Protein AF-A0A5S6QNX2-F1 (afdb_monomer_lite)

Sequence (71 aa):
MASKLGVNGGLLDKIYRTVVQKNSTFIMAGLVGAFVLERTVDVVCDAVFDKVNEGKQFKDIVKKLEAKNEA

Organism: Trichuris muris (NCBI:txid70415)

pLDDT: mean 86.81, std 14.73, range [45.41, 98.0]

InterPro domains:
  IPR008027 Cytochrome b-c1 complex subunit 9 [PF05365] (14-64)
  IPR008027 Cytochrome b-c1 complex subunit 9 [PTHR12980] (7-67)
  IPR036656 Cytochrome b-c1 complex subunit 9 superfamily [G3DSA:1.20.5.260] (10-70)
  IPR036656 Cytochrome b-c1 complex subunit 9 superfamily [SSF81514] (10-66)

Secondary structure (DSSP, 8-state):
----------HHHHHIIIIISSHHHHHHHHHHHHHHHHHHHHHHHHHHHHHHTTTTSHHHHHHHHHHHHT-

Structure (mmCIF, N/CA/C/O backbone):
data_AF-A0A5S6QNX2-F1
#
_entry.id   AF-A0A5S6QNX2-F1
#
loop_
_atom_site.group_PDB
_atom_site.id
_atom_site.type_symbol
_atom_site.label_atom_id
_atom_site.label_alt_id
_atom_site.label_comp_id
_atom_site.label_asym_id
_atom_site.label_entity_id
_atom_site.label_seq_id
_atom_site.pdbx_PDB_ins_code
_atom_site.Cartn_x
_atom_site.Cartn_y
_atom_site.Cartn_z
_atom_site.occupancy
_atom_site.B_iso_or_equiv
_atom_site.auth_seq_id
_atom_site.auth_comp_id
_atom_site.auth_asym_id
_atom_site.auth_atom_id
_atom_site.pdbx_PDB_model_num
ATOM 1 N N . MET A 1 1 ? 22.428 -13.269 -35.739 1.00 45.41 1 MET A N 1
ATOM 2 C CA . MET A 1 1 ? 22.257 -14.577 -35.067 1.00 45.41 1 MET A CA 1
ATOM 3 C C . MET A 1 1 ? 22.220 -14.406 -33.546 1.00 45.41 1 MET A C 1
ATOM 5 O O . MET A 1 1 ? 23.222 -14.638 -32.892 1.00 45.41 1 MET A O 1
ATOM 9 N N . ALA A 1 2 ? 21.075 -14.014 -32.983 1.00 46.38 2 ALA A N 1
ATOM 10 C CA . ALA A 1 2 ? 20.757 -14.193 -31.558 1.00 46.38 2 ALA A CA 1
ATOM 11 C C . ALA A 1 2 ? 19.232 -14.081 -31.356 1.00 46.38 2 ALA A C 1
ATOM 13 O O . ALA A 1 2 ? 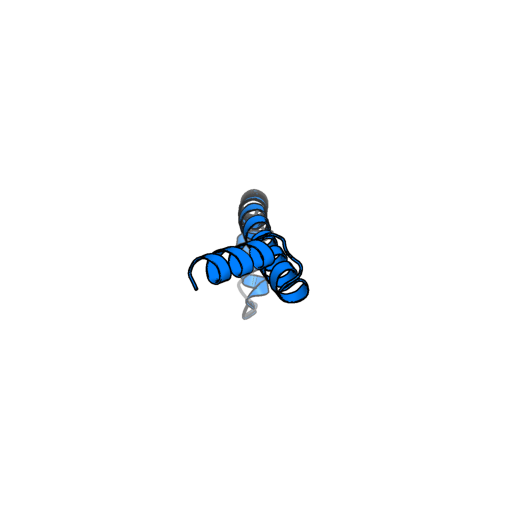18.747 -13.322 -30.531 1.00 46.38 2 ALA A O 1
ATOM 14 N N . SER A 1 3 ? 18.456 -14.786 -32.187 1.00 46.53 3 SER A N 1
ATOM 15 C CA . SER A 1 3 ? 16.997 -14.928 -32.033 1.00 46.53 3 SER A CA 1
ATOM 16 C C . SER A 1 3 ? 16.604 -16.294 -31.458 1.00 46.53 3 SER A C 1
ATOM 18 O O . SER A 1 3 ? 15.442 -16.684 -31.498 1.00 46.53 3 SER A O 1
ATOM 20 N N . LYS A 1 4 ? 17.565 -17.044 -30.911 1.00 56.19 4 LYS A N 1
ATOM 21 C CA . LYS A 1 4 ? 17.313 -18.322 -30.250 1.00 56.19 4 LYS A CA 1
ATOM 22 C C . LYS A 1 4 ? 17.370 -18.115 -28.749 1.00 56.19 4 LYS A C 1
ATOM 24 O O . LYS A 1 4 ? 18.458 -17.953 -28.216 1.00 56.19 4 LYS A O 1
ATOM 29 N N . LEU A 1 5 ? 16.202 -18.116 -28.118 1.00 50.78 5 LEU A N 1
ATOM 30 C CA . LEU A 1 5 ? 15.883 -18.877 -26.907 1.00 50.78 5 LEU A CA 1
ATOM 31 C C . LEU A 1 5 ? 14.457 -18.492 -26.512 1.00 50.78 5 LEU A C 1
ATOM 33 O O . LEU A 1 5 ? 14.194 -17.371 -26.085 1.00 50.78 5 LEU A O 1
ATOM 37 N N . GLY A 1 6 ? 13.529 -19.426 -26.710 1.00 48.81 6 GLY A N 1
ATOM 38 C CA . GLY A 1 6 ? 12.161 -19.326 -26.222 1.00 48.81 6 GLY A CA 1
ATOM 39 C C . GLY A 1 6 ? 12.135 -19.399 -24.700 1.00 48.81 6 GLY A C 1
ATOM 40 O O . GLY A 1 6 ? 11.791 -20.429 -24.131 1.00 48.81 6 GLY A O 1
ATOM 41 N N . VAL A 1 7 ? 12.503 -18.305 -24.040 1.00 58.97 7 VAL A N 1
ATOM 42 C CA . VAL A 1 7 ? 12.148 -18.078 -22.645 1.00 58.97 7 VAL A CA 1
ATOM 43 C C . VAL A 1 7 ? 10.746 -17.491 -22.684 1.00 58.97 7 VAL A C 1
ATOM 45 O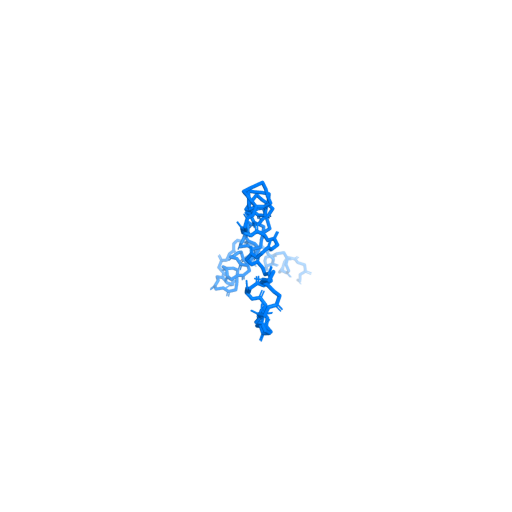 O . VAL A 1 7 ? 10.556 -16.346 -23.092 1.00 58.97 7 VAL A O 1
ATOM 48 N N . ASN A 1 8 ? 9.747 -18.279 -22.291 1.00 61.34 8 ASN A N 1
ATOM 49 C CA . ASN A 1 8 ? 8.458 -17.729 -21.885 1.00 61.34 8 ASN A CA 1
ATOM 50 C C . ASN A 1 8 ? 8.720 -16.871 -20.642 1.00 61.34 8 ASN A C 1
ATOM 52 O O . ASN A 1 8 ? 8.670 -17.365 -19.518 1.00 61.34 8 ASN A O 1
ATOM 56 N N . GLY A 1 9 ? 9.107 -15.612 -20.861 1.00 65.06 9 GLY A N 1
ATOM 57 C CA . GLY A 1 9 ? 9.480 -14.677 -19.808 1.00 65.06 9 GLY A CA 1
ATOM 58 C C . GLY A 1 9 ? 8.305 -14.514 -18.860 1.00 65.06 9 GLY A C 1
ATOM 59 O O . GLY A 1 9 ? 7.264 -13.968 -19.242 1.00 65.06 9 GLY A O 1
ATOM 60 N N . GLY A 1 10 ? 8.456 -15.046 -17.647 1.00 85.44 10 GLY A N 1
ATOM 61 C CA . GLY A 1 10 ? 7.456 -14.937 -16.595 1.00 85.44 10 GLY A CA 1
ATOM 62 C C . GLY A 1 10 ? 7.134 -13.476 -16.276 1.00 85.44 10 GLY A C 1
ATOM 63 O O . GLY A 1 10 ? 7.797 -12.550 -16.745 1.00 85.44 10 GLY A O 1
ATOM 64 N N . LEU A 1 11 ? 6.111 -13.252 -15.452 1.00 88.50 11 LEU A N 1
ATOM 65 C CA . LEU A 1 11 ? 5.679 -11.904 -15.067 1.00 88.50 11 LEU A CA 1
ATOM 66 C C . LEU A 1 11 ? 6.846 -11.033 -14.562 1.00 88.50 11 LEU A C 1
ATOM 68 O O . LEU A 1 11 ? 6.959 -9.874 -14.950 1.00 88.50 11 LEU A O 1
ATOM 72 N N . LEU A 1 12 ? 7.754 -11.616 -13.776 1.00 89.38 12 LEU A N 1
ATOM 73 C CA . LEU A 1 12 ? 8.942 -10.931 -13.259 1.00 89.38 12 LEU A CA 1
ATOM 74 C C . LEU A 1 12 ? 9.916 -10.507 -14.364 1.00 89.38 12 LEU A C 1
ATOM 76 O O . LEU A 1 12 ? 10.453 -9.406 -14.316 1.00 89.38 12 LEU A O 1
ATOM 80 N N . ASP A 1 13 ? 10.093 -11.338 -15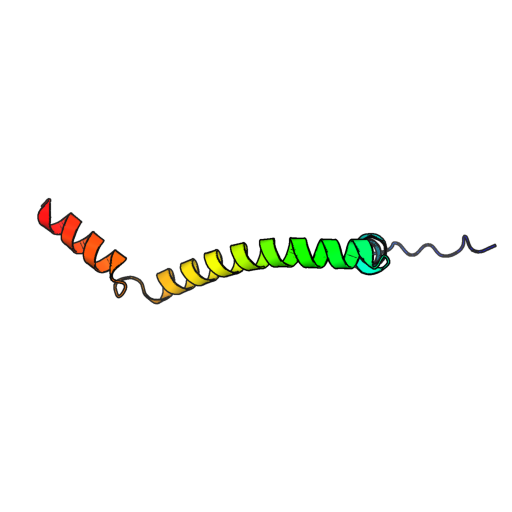.388 1.00 90.69 13 ASP A N 1
ATOM 81 C CA . ASP A 1 13 ? 10.986 -11.061 -16.517 1.00 90.69 13 ASP A CA 1
ATOM 82 C C . ASP A 1 13 ? 10.451 -9.901 -17.370 1.00 90.69 13 ASP A C 1
ATOM 84 O O . ASP A 1 13 ? 11.200 -9.049 -17.858 1.00 90.69 13 ASP A O 1
ATOM 88 N N . LYS A 1 14 ? 9.119 -9.816 -17.485 1.00 90.00 14 LYS A N 1
ATOM 89 C CA . LYS A 1 14 ? 8.436 -8.684 -18.117 1.00 90.00 14 LYS A CA 1
ATOM 90 C C . LYS A 1 14 ? 8.602 -7.410 -17.293 1.00 90.00 14 LYS A C 1
ATOM 92 O O . LYS A 1 14 ? 8.998 -6.401 -17.864 1.00 90.00 14 LYS A O 1
ATOM 97 N N . ILE A 1 15 ? 8.364 -7.461 -15.980 1.00 89.56 15 ILE A N 1
ATOM 98 C CA . ILE A 1 15 ? 8.536 -6.309 -15.075 1.00 89.56 15 ILE A CA 1
ATOM 99 C C . ILE A 1 15 ? 9.983 -5.808 -15.094 1.00 89.56 15 ILE A C 1
ATOM 101 O O . ILE A 1 15 ? 10.217 -4.602 -15.165 1.00 89.56 15 ILE A O 1
ATOM 105 N N . TYR A 1 16 ? 10.960 -6.715 -15.083 1.00 90.31 16 TYR A N 1
ATOM 106 C CA . TYR A 1 16 ? 12.367 -6.344 -15.146 1.00 90.31 16 TYR A CA 1
ATOM 107 C C . TYR A 1 16 ? 12.673 -5.552 -16.421 1.00 90.31 16 TYR A C 1
ATOM 109 O O . TYR A 1 16 ? 13.213 -4.449 -16.351 1.00 90.31 16 TYR A O 1
ATOM 117 N N . ARG A 1 17 ? 12.250 -6.061 -17.583 1.00 89.81 17 ARG A N 1
ATOM 118 C CA . ARG A 1 17 ? 12.490 -5.411 -18.881 1.00 89.81 17 ARG A CA 1
ATOM 119 C C . ARG A 1 17 ? 11.745 -4.084 -19.047 1.00 89.81 17 ARG A C 1
ATOM 121 O O . ARG A 1 17 ? 12.244 -3.197 -19.739 1.00 89.81 17 ARG A O 1
ATOM 128 N N . THR A 1 18 ? 10.555 -3.942 -18.462 1.00 89.31 18 THR A N 1
ATOM 129 C CA . THR A 1 18 ? 9.713 -2.750 -18.652 1.00 89.31 18 THR A CA 1
ATOM 130 C C . THR A 1 18 ? 9.959 -1.661 -17.618 1.00 89.31 18 THR A C 1
ATOM 132 O O . THR A 1 18 ? 9.958 -0.489 -17.986 1.00 89.31 18 THR A O 1
ATOM 135 N N . VAL A 1 19 ? 10.183 -2.026 -16.355 1.00 88.25 19 VAL A N 1
ATOM 136 C CA . VAL A 1 19 ? 10.264 -1.079 -15.235 1.00 88.25 19 VAL A CA 1
ATOM 137 C C . VAL A 1 19 ? 11.692 -0.925 -14.723 1.00 88.25 19 VAL A C 1
ATOM 139 O O . VAL A 1 19 ? 12.149 0.196 -14.526 1.00 88.25 19 VAL A O 1
ATOM 142 N N . VAL A 1 20 ? 12.415 -2.031 -14.529 1.00 91.44 20 VAL A N 1
ATOM 143 C CA . VAL A 1 20 ? 13.704 -2.022 -13.810 1.00 91.44 20 VAL A CA 1
ATOM 144 C C . VAL A 1 20 ? 14.893 -1.741 -14.734 1.00 91.44 20 VAL A C 1
ATOM 146 O O . VAL A 1 20 ? 15.839 -1.072 -14.333 1.00 91.44 20 VAL A O 1
ATOM 149 N N . GLN A 1 21 ? 14.853 -2.202 -15.986 1.00 91.62 21 GLN A N 1
ATOM 150 C CA . GLN A 1 21 ? 15.983 -2.121 -16.920 1.00 91.62 21 GLN A CA 1
ATOM 151 C C . GLN A 1 21 ? 16.329 -0.679 -17.344 1.00 91.62 21 GLN A C 1
ATOM 153 O O . GLN A 1 21 ? 17.457 -0.407 -17.754 1.00 91.62 21 GLN A O 1
ATOM 158 N N . LYS A 1 22 ? 15.372 0.255 -17.277 1.00 92.56 22 LYS A N 1
ATOM 159 C CA . LYS A 1 22 ? 15.567 1.661 -17.663 1.00 92.56 22 LYS A CA 1
ATOM 160 C C . LYS A 1 22 ? 15.590 2.547 -16.421 1.00 92.56 22 LYS A C 1
ATOM 162 O O . LYS A 1 22 ? 14.550 2.732 -15.802 1.00 92.56 22 LYS A O 1
ATOM 167 N N . ASN A 1 23 ? 16.728 3.183 -16.126 1.00 91.50 23 ASN A N 1
ATOM 168 C CA . ASN A 1 23 ? 16.900 4.022 -14.927 1.00 91.50 23 ASN A CA 1
ATOM 169 C C . ASN A 1 23 ? 15.813 5.101 -14.768 1.00 91.50 23 ASN A C 1
ATOM 171 O O . ASN A 1 23 ? 15.296 5.293 -13.675 1.00 91.50 23 ASN A O 1
ATOM 175 N N . SER A 1 24 ? 15.424 5.779 -15.853 1.00 93.25 24 SER A N 1
ATOM 176 C CA . SER A 1 24 ? 14.356 6.791 -15.809 1.00 93.25 24 SER A CA 1
ATOM 177 C C . SER A 1 24 ? 12.993 6.187 -15.443 1.00 93.25 24 SER A C 1
ATOM 179 O O . SER A 1 24 ? 12.286 6.736 -14.599 1.00 93.25 24 SER A O 1
ATOM 181 N N . THR A 1 25 ? 12.642 5.032 -16.016 1.00 93.19 25 THR A N 1
ATOM 182 C CA . THR A 1 25 ? 11.390 4.326 -15.704 1.00 93.19 25 THR A CA 1
ATOM 183 C C . THR A 1 25 ? 11.409 3.749 -14.292 1.00 93.19 25 THR A C 1
ATOM 185 O O . THR A 1 25 ? 10.394 3.804 -13.607 1.00 93.19 25 THR A O 1
ATOM 188 N N . PHE A 1 26 ? 12.565 3.271 -13.829 1.00 93.94 26 PHE A N 1
ATOM 189 C CA . PHE A 1 26 ? 12.757 2.785 -12.467 1.00 93.94 26 PHE A CA 1
ATOM 190 C C . PHE A 1 26 ? 12.542 3.895 -11.434 1.00 93.94 26 PHE A C 1
ATOM 192 O O . PHE A 1 26 ? 11.766 3.717 -10.498 1.00 93.94 26 PHE A O 1
ATOM 199 N N . ILE A 1 27 ? 13.159 5.065 -11.635 1.00 96.38 27 ILE A N 1
ATOM 200 C CA . ILE A 1 27 ? 12.979 6.227 -10.750 1.00 96.38 27 ILE A CA 1
ATOM 201 C C . ILE A 1 27 ? 11.513 6.670 -10.744 1.00 96.38 27 ILE A C 1
ATOM 203 O O . ILE A 1 27 ? 10.936 6.870 -9.678 1.00 96.38 27 ILE A O 1
ATOM 207 N N . MET A 1 28 ? 10.883 6.772 -11.917 1.00 96.38 28 MET A N 1
ATOM 208 C CA . MET A 1 28 ? 9.472 7.151 -12.022 1.00 96.38 28 MET A CA 1
ATOM 209 C C . MET A 1 28 ? 8.550 6.147 -11.317 1.00 96.38 28 MET A C 1
ATOM 211 O O . MET A 1 28 ? 7.662 6.554 -10.572 1.00 96.38 28 MET A O 1
ATOM 215 N N . ALA A 1 29 ? 8.783 4.845 -11.495 1.00 95.44 29 ALA A N 1
ATOM 216 C CA . ALA A 1 29 ? 8.037 3.801 -10.800 1.00 95.44 29 ALA A CA 1
ATOM 217 C C . ALA A 1 29 ? 8.258 3.845 -9.281 1.00 95.44 29 ALA A C 1
ATOM 219 O O . ALA A 1 29 ? 7.310 3.627 -8.534 1.00 95.44 29 ALA A O 1
ATOM 220 N N . GLY A 1 30 ? 9.470 4.172 -8.825 1.00 95.25 30 GLY A N 1
ATOM 221 C CA . GLY A 1 30 ? 9.774 4.376 -7.409 1.00 95.25 30 GLY A CA 1
ATOM 222 C C . GLY A 1 30 ? 9.011 5.556 -6.807 1.00 95.25 30 GLY A C 1
ATOM 223 O O . GLY A 1 30 ? 8.402 5.405 -5.754 1.00 95.25 30 GLY A O 1
ATOM 224 N N . LEU A 1 31 ? 8.976 6.702 -7.495 1.00 97.12 31 LEU A N 1
ATOM 225 C CA . LEU A 1 31 ? 8.235 7.885 -7.041 1.00 97.12 31 LEU A CA 1
ATOM 226 C C . LEU A 1 31 ? 6.729 7.617 -6.976 1.00 97.12 31 LEU A C 1
ATOM 228 O O . LEU A 1 31 ? 6.107 7.851 -5.944 1.00 97.12 31 LEU A O 1
ATOM 232 N N . VAL A 1 32 ? 6.143 7.080 -8.051 1.00 97.06 32 VAL A N 1
ATOM 233 C CA . VAL A 1 32 ? 4.713 6.729 -8.071 1.00 97.06 32 VAL A CA 1
ATOM 234 C C . VAL A 1 32 ? 4.403 5.663 -7.022 1.00 97.06 32 VAL A C 1
ATOM 236 O O . VAL A 1 32 ? 3.418 5.776 -6.295 1.00 97.06 32 VAL A O 1
ATOM 239 N N . GLY A 1 33 ? 5.261 4.648 -6.916 1.00 96.88 33 GLY A N 1
ATOM 240 C CA . GLY A 1 33 ? 5.138 3.587 -5.926 1.00 96.88 33 GLY A CA 1
ATOM 241 C C . GLY A 1 33 ? 5.157 4.126 -4.501 1.00 96.88 33 GLY A C 1
ATOM 242 O O . GLY A 1 33 ? 4.330 3.704 -3.703 1.00 96.88 33 GLY A O 1
ATOM 243 N N . ALA A 1 34 ? 6.027 5.091 -4.197 1.00 97.06 34 ALA A N 1
ATOM 244 C CA . ALA A 1 34 ? 6.101 5.715 -2.880 1.00 97.06 34 ALA A CA 1
ATOM 245 C C . ALA A 1 34 ? 4.786 6.415 -2.505 1.00 97.06 34 ALA A C 1
ATOM 247 O O . ALA A 1 34 ? 4.241 6.111 -1.450 1.00 97.06 34 ALA A O 1
ATOM 248 N N . PHE A 1 35 ? 4.225 7.251 -3.386 1.00 97.25 35 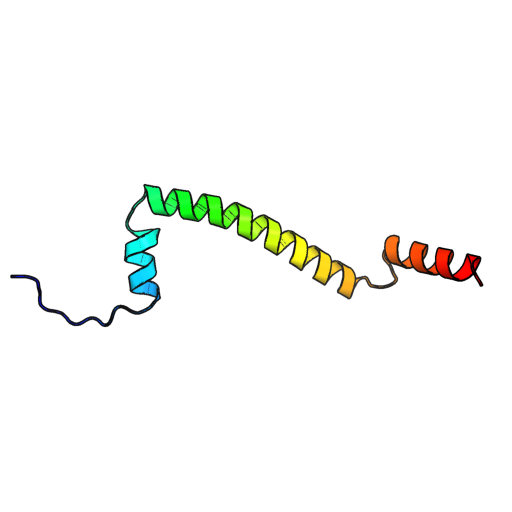PHE A N 1
ATOM 249 C CA . PHE A 1 35 ? 2.944 7.927 -3.126 1.00 97.25 35 PHE A CA 1
ATOM 250 C C . PHE A 1 35 ? 1.781 6.946 -2.930 1.00 97.25 35 PHE A C 1
ATOM 252 O O . PHE A 1 35 ? 0.939 7.122 -2.049 1.00 97.25 35 PHE A O 1
ATOM 259 N N . VAL A 1 36 ? 1.714 5.899 -3.758 1.00 97.88 36 VAL A N 1
ATOM 260 C CA . VAL A 1 36 ? 0.651 4.890 -3.648 1.00 97.88 36 VAL A CA 1
ATOM 261 C C . VAL A 1 36 ? 0.80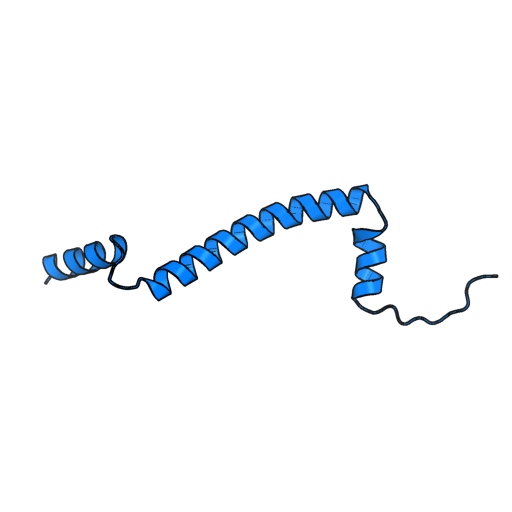7 4.073 -2.367 1.00 97.88 36 VAL A C 1
ATOM 263 O O . VAL A 1 36 ? -0.187 3.805 -1.688 1.00 97.88 36 VAL A O 1
ATOM 266 N N . LEU A 1 37 ? 2.037 3.683 -2.028 1.00 97.19 37 LEU A N 1
ATOM 267 C CA . LEU A 1 37 ? 2.324 2.922 -0.818 1.00 97.19 37 LEU A CA 1
ATOM 268 C C . LEU A 1 37 ? 2.060 3.744 0.435 1.00 97.19 37 LEU A C 1
ATOM 270 O O . LEU A 1 37 ? 1.386 3.227 1.311 1.00 97.19 37 LEU A O 1
ATOM 274 N N . GLU A 1 38 ? 2.510 4.997 0.499 1.00 96.94 38 GLU A N 1
ATOM 275 C CA . GLU A 1 38 ? 2.224 5.919 1.605 1.00 96.94 38 GLU A CA 1
ATOM 276 C C . GLU A 1 38 ? 0.721 5.957 1.889 1.00 96.94 38 GLU A C 1
ATOM 278 O O . GLU A 1 38 ? 0.272 5.546 2.959 1.00 96.94 38 GLU A O 1
ATOM 283 N N . ARG A 1 39 ? -0.084 6.306 0.876 1.00 97.62 39 ARG A N 1
ATOM 284 C CA . ARG A 1 39 ? -1.533 6.423 1.056 1.00 97.62 39 ARG A CA 1
ATOM 285 C C . ARG A 1 39 ? -2.190 5.102 1.455 1.00 97.62 39 ARG A C 1
ATOM 287 O O . ARG A 1 39 ? -3.132 5.103 2.246 1.00 97.62 39 ARG A O 1
ATOM 294 N N . THR A 1 40 ? -1.735 3.990 0.883 1.00 97.88 40 THR A N 1
ATOM 295 C CA . THR A 1 40 ? -2.295 2.663 1.175 1.00 97.88 40 THR A CA 1
ATOM 296 C C . THR A 1 40 ? -1.933 2.215 2.586 1.00 97.88 40 THR A C 1
ATOM 298 O O . THR A 1 40 ? -2.803 1.736 3.310 1.00 97.88 40 THR A O 1
ATOM 301 N N . VAL A 1 41 ? -0.670 2.379 2.981 1.00 97.69 41 VAL A N 1
ATOM 302 C CA . VAL A 1 41 ? -0.172 2.004 4.306 1.00 97.69 41 VAL A CA 1
ATOM 303 C C . VAL A 1 41 ? -0.873 2.824 5.375 1.00 97.69 41 VAL A C 1
ATOM 305 O O . VAL A 1 41 ? -1.355 2.219 6.323 1.00 97.69 41 VAL A O 1
ATOM 308 N N . ASP A 1 42 ? -1.031 4.136 5.202 1.00 97.50 42 ASP A N 1
ATOM 309 C CA . ASP A 1 42 ? -1.749 4.974 6.171 1.00 97.50 42 ASP A CA 1
ATOM 310 C C . ASP A 1 42 ? -3.180 4.477 6.403 1.00 97.50 42 ASP A C 1
ATOM 312 O O . ASP A 1 42 ? -3.576 4.216 7.536 1.00 97.50 42 ASP A O 1
ATOM 316 N N . VAL A 1 43 ? -3.945 4.253 5.326 1.00 97.75 43 VAL A N 1
ATOM 317 C CA . VAL A 1 43 ? -5.335 3.771 5.434 1.00 97.75 43 VAL A CA 1
ATOM 318 C C . VAL A 1 43 ? -5.403 2.404 6.107 1.00 97.75 43 VAL A C 1
ATOM 320 O O . VAL A 1 43 ? -6.285 2.162 6.932 1.00 97.75 43 VAL A O 1
ATOM 323 N N . VAL A 1 44 ? -4.500 1.493 5.745 1.00 98.00 44 VAL A N 1
ATOM 324 C CA . VAL A 1 44 ? -4.476 0.143 6.316 1.00 98.00 44 VAL A CA 1
ATOM 325 C C . VAL A 1 44 ? -4.080 0.191 7.787 1.00 98.00 44 VAL A C 1
ATOM 327 O O . VAL A 1 44 ? -4.727 -0.459 8.605 1.00 98.00 44 VAL A O 1
ATOM 330 N N . CYS A 1 45 ? -3.056 0.964 8.136 1.00 97.62 45 CYS A N 1
ATOM 331 C CA . CYS A 1 45 ? -2.594 1.126 9.507 1.00 97.62 45 CYS A CA 1
ATOM 332 C C . CYS A 1 45 ? -3.683 1.731 10.391 1.00 97.62 45 CYS A C 1
ATOM 334 O O . CYS A 1 45 ? -3.958 1.169 11.450 1.00 97.62 45 CYS A O 1
ATOM 336 N N . ASP A 1 46 ? -4.354 2.793 9.941 1.00 96.69 46 ASP A N 1
ATOM 337 C CA . ASP A 1 46 ? -5.476 3.393 10.667 1.00 96.69 46 ASP A CA 1
ATOM 338 C C . ASP A 1 46 ? -6.617 2.388 10.853 1.00 96.69 46 ASP A C 1
ATOM 340 O O . ASP A 1 46 ? -7.124 2.217 11.960 1.00 96.69 46 ASP A O 1
ATOM 344 N N . ALA A 1 47 ? -6.983 1.651 9.800 1.00 96.12 47 ALA A N 1
ATOM 345 C CA . ALA A 1 47 ? -8.041 0.648 9.883 1.00 96.12 47 ALA A CA 1
ATOM 346 C C . ALA A 1 47 ? -7.696 -0.485 10.862 1.00 96.12 47 ALA A C 1
ATOM 348 O O . ALA A 1 47 ? -8.547 -0.919 11.642 1.00 96.12 47 ALA A O 1
ATOM 349 N N . VAL A 1 48 ? -6.450 -0.964 10.844 1.00 97.69 48 VAL A N 1
ATOM 350 C CA . VAL A 1 48 ? -5.971 -1.984 11.786 1.00 97.69 48 VAL A CA 1
ATOM 351 C C . VAL A 1 48 ? -5.956 -1.426 13.208 1.00 97.69 48 VAL A C 1
ATOM 353 O O . VAL A 1 48 ? -6.426 -2.091 14.131 1.00 97.69 48 VAL A O 1
ATOM 356 N N . PHE A 1 49 ? -5.466 -0.202 13.396 1.00 96.00 49 PHE A N 1
ATOM 357 C CA . PHE A 1 49 ? -5.387 0.444 14.702 1.00 96.00 49 PHE A CA 1
ATOM 358 C C . PHE A 1 49 ? -6.771 0.684 15.314 1.00 96.00 49 PHE A C 1
ATOM 360 O O . PHE A 1 49 ? -6.964 0.431 16.506 1.00 96.00 49 PHE A O 1
ATOM 367 N N . ASP A 1 50 ? -7.734 1.107 14.500 1.00 95.50 50 ASP A N 1
ATOM 368 C CA . ASP A 1 50 ? -9.129 1.300 14.894 1.00 95.50 50 ASP A CA 1
ATOM 369 C C . ASP A 1 50 ? -9.780 -0.007 15.319 1.00 95.50 50 ASP A C 1
ATOM 371 O O . ASP A 1 50 ? -10.433 -0.065 16.357 1.00 95.50 50 ASP A O 1
ATOM 375 N N . LYS A 1 51 ? -9.545 -1.084 14.566 1.00 94.69 51 LYS A N 1
ATOM 376 C CA . LYS A 1 51 ? -10.074 -2.408 14.909 1.00 94.69 51 LYS A CA 1
ATOM 377 C C . LYS A 1 51 ? -9.472 -2.974 16.187 1.00 94.69 51 LYS A C 1
ATOM 379 O O . LYS A 1 51 ? -10.178 -3.603 16.967 1.00 94.69 51 LYS A O 1
ATOM 384 N N . VAL A 1 52 ? -8.182 -2.755 16.419 1.00 96.69 52 VAL A N 1
ATOM 385 C CA . VAL A 1 52 ? -7.511 -3.242 17.633 1.00 96.69 52 VAL A CA 1
ATOM 386 C C . VAL A 1 52 ? -7.914 -2.434 18.872 1.00 96.69 52 VAL A C 1
ATOM 388 O O . VAL A 1 52 ? -7.988 -2.993 19.966 1.00 96.69 52 VAL A O 1
ATOM 391 N N . ASN A 1 53 ? -8.187 -1.135 18.722 1.00 95.31 53 ASN A N 1
ATOM 392 C CA . ASN A 1 53 ? -8.492 -0.231 19.837 1.00 95.31 53 ASN A CA 1
ATOM 393 C C . ASN A 1 53 ? -9.966 0.182 19.921 1.00 95.31 53 ASN A C 1
ATOM 395 O O . ASN A 1 53 ? -10.290 1.170 20.590 1.00 95.31 53 ASN A O 1
ATOM 399 N N . GLU A 1 54 ? -10.847 -0.583 19.283 1.00 91.75 54 GLU A N 1
ATOM 400 C CA . GLU A 1 54 ? -12.281 -0.320 19.247 1.00 91.75 54 GLU A CA 1
ATOM 401 C C . GLU A 1 54 ? -12.844 -0.141 20.669 1.00 91.75 54 GLU A C 1
ATOM 403 O O . GLU A 1 54 ? -12.573 -0.919 21.591 1.00 91.75 54 GLU A O 1
ATOM 408 N N . GLY A 1 55 ? -13.589 0.945 20.872 1.00 87.25 55 GLY A N 1
ATOM 409 C CA . GLY A 1 55 ? -14.218 1.287 22.150 1.00 87.25 55 GLY A CA 1
ATOM 410 C C . GLY A 1 55 ? -13.304 1.979 23.167 1.00 87.25 55 GLY A C 1
ATOM 411 O O . GLY A 1 55 ? -13.799 2.451 24.192 1.00 87.25 55 GLY A O 1
ATOM 412 N N . LYS A 1 56 ? -11.996 2.087 22.899 1.00 90.88 56 LYS A N 1
ATOM 413 C CA . LYS A 1 56 ? -11.056 2.891 23.707 1.00 90.88 56 LYS A CA 1
ATOM 414 C C . LYS A 1 56 ? -10.738 4.235 23.065 1.00 90.88 56 LYS A C 1
ATOM 416 O O . LYS A 1 56 ? -10.279 5.149 23.747 1.00 90.88 56 LYS A O 1
ATOM 421 N N . GLN A 1 57 ? -10.943 4.354 21.757 1.00 90.88 57 GLN A N 1
ATOM 422 C CA . GLN A 1 57 ? -10.633 5.576 21.035 1.00 90.88 57 GLN A CA 1
ATOM 423 C C . GLN A 1 57 ? -11.640 6.676 21.372 1.00 90.88 57 GLN A C 1
ATOM 425 O O . GLN A 1 57 ? -12.836 6.432 21.530 1.00 90.88 57 GLN A O 1
ATOM 430 N N . PHE A 1 58 ? -11.157 7.920 21.426 1.00 92.00 58 PHE A N 1
ATOM 431 C CA . PHE A 1 58 ? -12.000 9.080 21.719 1.00 92.00 58 PHE A CA 1
ATOM 432 C C . PHE A 1 58 ? -13.198 9.177 20.765 1.00 92.00 58 PHE A C 1
ATOM 434 O O . PHE A 1 58 ? -14.316 9.412 21.211 1.00 92.00 58 PHE A O 1
ATOM 441 N N . LYS A 1 59 ? -12.993 8.893 19.472 1.00 90.94 59 LYS A N 1
ATOM 442 C CA . LYS A 1 59 ? -14.068 8.864 18.468 1.00 90.94 59 LYS A CA 1
ATOM 443 C C . LYS A 1 59 ? -15.175 7.849 18.773 1.00 90.94 59 LYS A C 1
ATOM 445 O O . LYS A 1 59 ? -16.330 8.125 18.471 1.00 90.94 59 LYS A O 1
ATOM 450 N N . ASP A 1 60 ? -14.859 6.720 19.403 1.00 90.25 60 ASP A N 1
ATOM 451 C CA . ASP A 1 60 ? -15.860 5.716 19.781 1.00 90.25 60 ASP A CA 1
ATOM 452 C C . ASP A 1 60 ? -16.608 6.130 21.051 1.00 90.25 60 ASP A C 1
ATOM 454 O O . ASP A 1 60 ? -17.821 5.947 21.161 1.00 90.25 60 ASP A O 1
ATOM 458 N N . ILE A 1 61 ? -15.894 6.740 22.000 1.00 90.50 61 ILE A N 1
ATOM 459 C CA . ILE A 1 61 ? -16.474 7.264 23.241 1.00 90.50 61 ILE A CA 1
ATOM 460 C C . ILE A 1 61 ? -17.448 8.404 22.932 1.00 90.50 61 ILE A C 1
ATOM 462 O O . ILE A 1 61 ? -18.565 8.398 23.442 1.00 90.50 61 ILE A O 1
ATOM 466 N N . VAL A 1 62 ? -17.057 9.348 22.074 1.00 91.88 62 VAL A N 1
ATOM 467 C CA . VAL A 1 62 ? -17.916 10.465 21.654 1.00 91.88 62 VAL A CA 1
ATOM 468 C C . VAL A 1 62 ? -19.166 9.951 20.950 1.00 91.88 62 VAL A C 1
ATOM 470 O O . VAL A 1 62 ? -20.261 10.295 21.381 1.00 91.88 62 VAL A O 1
ATOM 473 N N . LYS A 1 63 ? -19.028 9.039 19.975 1.00 90.56 63 LYS A N 1
ATOM 474 C CA . LYS A 1 63 ? -20.186 8.409 19.312 1.00 90.56 63 LYS A CA 1
ATOM 475 C C . LYS A 1 63 ? -21.152 7.775 20.311 1.00 90.56 63 LYS A C 1
ATOM 477 O O . LYS A 1 63 ? -22.365 7.892 20.170 1.00 90.56 63 LYS A O 1
ATOM 482 N N . LYS A 1 64 ? -20.625 7.107 21.343 1.00 87.31 64 LYS A N 1
ATOM 483 C CA . LYS A 1 64 ? -21.442 6.500 22.401 1.00 87.31 64 LYS A CA 1
ATOM 484 C C . LYS A 1 64 ? -22.155 7.542 23.270 1.00 87.31 64 LYS A C 1
ATOM 486 O O . LYS A 1 64 ? -23.258 7.275 23.738 1.00 87.31 64 LYS A O 1
ATOM 491 N N . LEU A 1 65 ? -21.530 8.691 23.526 1.00 88.56 65 LEU A N 1
ATOM 492 C CA . LEU A 1 65 ? -22.123 9.782 24.305 1.00 88.56 65 LEU A CA 1
ATOM 493 C C . LEU A 1 65 ? -23.206 10.520 23.516 1.00 88.56 65 LEU A C 1
ATOM 495 O O . LEU A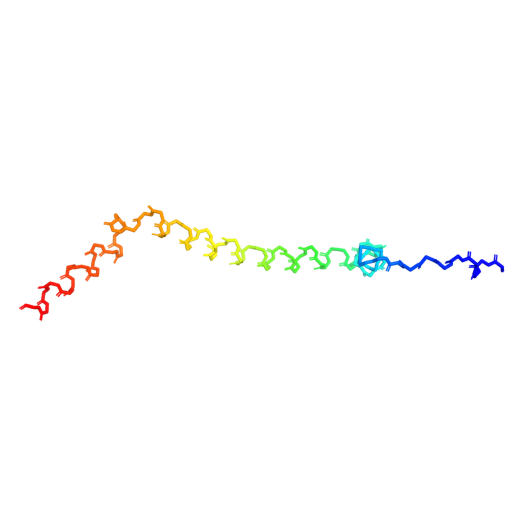 1 65 ? -24.276 10.767 24.063 1.00 88.56 65 LEU A O 1
ATOM 499 N N . GLU A 1 66 ? -22.956 10.816 22.243 1.00 88.69 66 GLU A N 1
ATOM 500 C CA . GLU A 1 66 ? -23.934 11.437 21.342 1.00 88.69 66 GLU A CA 1
ATOM 501 C C . GLU A 1 66 ? -25.190 10.567 21.226 1.00 88.69 66 GLU A C 1
ATOM 503 O O . GLU A 1 66 ? -26.284 11.030 21.535 1.00 88.69 66 GLU A O 1
ATOM 508 N N . ALA A 1 67 ? -25.024 9.268 20.955 1.00 85.00 67 ALA A N 1
ATOM 509 C CA . ALA A 1 67 ? -26.139 8.321 20.897 1.00 85.00 67 ALA A CA 1
ATOM 510 C C . ALA A 1 67 ? -26.925 8.200 22.219 1.00 85.00 67 ALA A C 1
ATOM 512 O O . ALA A 1 67 ? -28.089 7.810 22.210 1.00 85.00 67 ALA A O 1
ATOM 513 N N . LYS A 1 68 ? -26.299 8.501 23.365 1.00 78.50 68 LYS A N 1
ATOM 514 C CA . LYS A 1 68 ? -26.948 8.459 24.683 1.00 78.50 68 LYS A CA 1
ATOM 515 C C . LYS A 1 68 ? -27.702 9.750 25.015 1.00 78.50 68 LYS A C 1
ATOM 517 O O . LYS A 1 68 ? -28.639 9.693 25.796 1.00 78.50 68 LYS A O 1
ATOM 522 N N . ASN A 1 69 ? -27.291 10.895 24.471 1.00 75.94 69 ASN A N 1
ATOM 523 C CA . ASN A 1 69 ? -27.966 12.176 24.704 1.00 75.94 69 ASN A CA 1
ATOM 524 C C . ASN A 1 69 ? -29.256 12.325 23.880 1.00 75.94 69 ASN A C 1
ATOM 526 O O . ASN A 1 69 ? -30.094 13.157 24.213 1.00 75.94 69 ASN A O 1
ATOM 530 N N . GLU A 1 70 ? -29.401 11.545 22.809 1.00 66.19 70 GLU A N 1
ATOM 531 C CA . GLU A 1 70 ? -30.585 11.532 21.940 1.00 66.19 70 GLU A CA 1
ATOM 532 C C . GLU A 1 70 ? -31.655 10.508 22.375 1.00 66.19 70 GLU A C 1
ATOM 534 O O . GLU A 1 70 ? -32.719 10.443 21.757 1.00 66.19 70 GLU A O 1
ATOM 539 N N . ALA A 1 71 ? -31.385 9.721 23.425 1.00 54.59 71 ALA A N 1
ATOM 540 C CA . ALA A 1 71 ? -32.261 8.686 23.986 1.00 54.59 71 ALA A CA 1
ATOM 541 C C . ALA A 1 71 ? -32.803 9.087 25.366 1.00 54.59 71 ALA A C 1
ATOM 543 O O . ALA A 1 71 ? -33.982 8.765 25.639 1.00 54.59 71 ALA A O 1
#

Foldseek 3Di:
DPPDDPDPQPPVSVCCVQQVVDPVSVVVCVVVVVVVCVVVVVVVVVVVVCVVCPPVDPVNVVVVVVVVVVD

Radius of gyration: 24.14 Å; chains: 1; bounding box: 54×32×60 Å